Protein AF-A0A150SC14-F1 (afdb_monomer_lite)

InterPro domains:
  IPR006748 Aminoglycoside/hydroxyurea antibiotic resistance kinase [PF04655] (5-65)

Organism: Sorangium cellulosum (NCBI:txid56)

Secondary structure (DSSP, 8-state):
--TTTGGGGTHHHHH-TTS--SS-HHHHHHHHHHHHHHHT--HHHHHHHHHHHHHHHHHHHHHHT---HHHHHHHHHHHHHHT-

pLDDT: mean 92.5, std 9.58, range [48.72, 98.12]

Foldseek 3Di:
DPPPLLCVLQVVCVVPVVDDQSLDLVSVVVSLVVSCVVVVHDSLVNLVVNLVVLVVVCVVCVVVVHHSVRSVSNNVSSCVVNVD

Sequence (84 aa):
MRRRFANLFTNPDLADPTRPVATEPGRFARRLEIVAHAAGLERTRLLRWILAWTGLSAAWFLGDGDSPDIDLRVAELSAAELGC

Radius of gyration: 12.08 Å; chains: 1; bounding box: 30×28×31 Å

Structure (mmCIF, N/CA/C/O backbone):
data_AF-A0A150SC14-F1
#
_entry.id   AF-A0A150SC14-F1
#
loop_
_atom_site.group_PDB
_atom_site.id
_atom_site.type_symbol
_atom_site.label_atom_id
_atom_site.label_alt_id
_atom_site.label_comp_id
_atom_site.label_asym_id
_atom_site.label_entity_id
_atom_site.label_seq_id
_atom_site.pdbx_PDB_ins_code
_atom_site.Cartn_x
_atom_site.Cartn_y
_atom_site.Cartn_z
_atom_site.occupancy
_atom_site.B_iso_or_equiv
_atom_site.auth_seq_id
_atom_site.auth_comp_id
_atom_site.auth_asym_id
_atom_site.auth_atom_id
_atom_site.pdbx_PDB_model_num
ATOM 1 N N . MET A 1 1 ? 6.528 -6.129 14.206 1.00 48.72 1 MET A N 1
ATOM 2 C CA . MET A 1 1 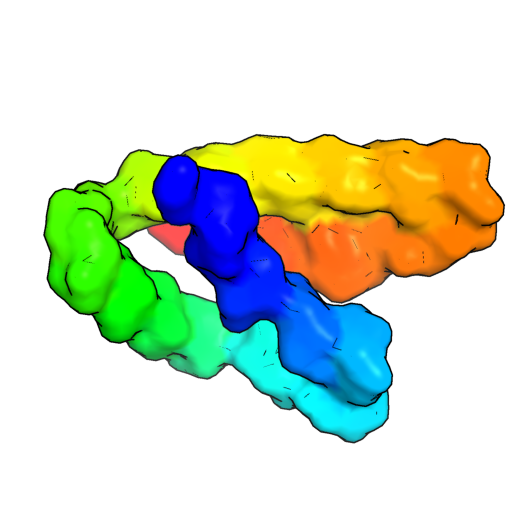? 5.112 -6.502 13.968 1.00 48.72 1 MET A CA 1
ATOM 3 C C . MET A 1 1 ? 4.397 -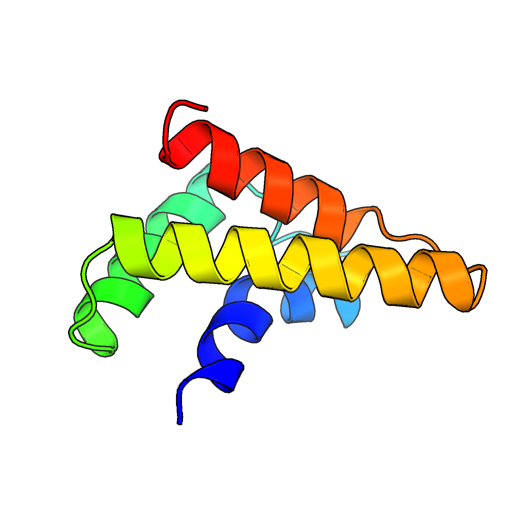5.687 12.870 1.00 48.72 1 MET A C 1
ATOM 5 O O . MET A 1 1 ? 3.445 -6.204 12.316 1.00 48.72 1 MET A O 1
ATOM 9 N N . ARG A 1 2 ? 4.837 -4.471 12.483 1.00 51.53 2 ARG A N 1
ATOM 10 C CA . ARG A 1 2 ? 4.065 -3.572 11.584 1.00 51.53 2 ARG A CA 1
ATOM 11 C C . ARG A 1 2 ? 4.175 -3.822 10.064 1.00 51.53 2 ARG A C 1
ATOM 13 O O . ARG A 1 2 ? 3.221 -3.537 9.358 1.00 51.53 2 ARG A O 1
ATOM 20 N N . ARG A 1 3 ? 5.278 -4.396 9.559 1.00 52.50 3 ARG A N 1
ATOM 21 C CA . ARG A 1 3 ? 5.495 -4.602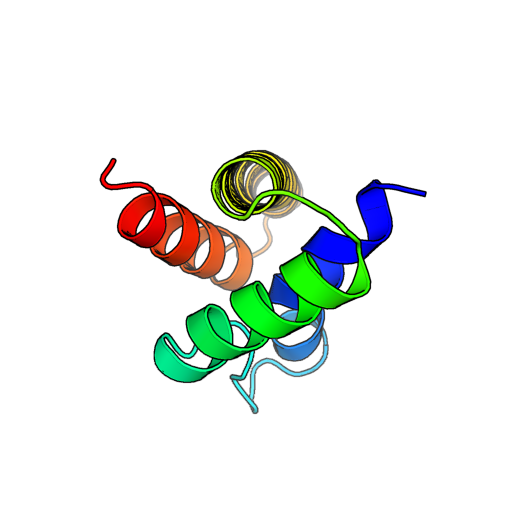 8.104 1.00 52.50 3 ARG A CA 1
ATOM 22 C C . ARG A 1 3 ? 4.529 -5.608 7.453 1.00 52.50 3 ARG A C 1
ATOM 24 O O . ARG A 1 3 ? 4.310 -5.545 6.257 1.00 52.50 3 ARG A O 1
ATOM 31 N N . ARG A 1 4 ? 3.936 -6.528 8.229 1.00 67.31 4 ARG A N 1
ATOM 32 C CA . ARG A 1 4 ? 3.116 -7.629 7.683 1.00 67.31 4 ARG A CA 1
ATOM 33 C C . ARG A 1 4 ? 1.765 -7.190 7.111 1.00 67.31 4 ARG A C 1
ATOM 35 O O . ARG A 1 4 ? 1.230 -7.913 6.283 1.00 67.31 4 ARG A O 1
ATOM 42 N N . PHE A 1 5 ? 1.205 -6.057 7.545 1.00 77.88 5 PHE A N 1
ATOM 43 C CA . PHE A 1 5 ? -0.147 -5.676 7.124 1.00 77.88 5 PHE A CA 1
ATOM 44 C C . PHE A 1 5 ? -0.207 -5.173 5.684 1.00 77.88 5 PHE A C 1
ATOM 46 O O . PHE A 1 5 ? -1.177 -5.479 5.006 1.00 77.88 5 PHE A O 1
ATOM 53 N N . ALA A 1 6 ? 0.821 -4.473 5.196 1.00 80.31 6 ALA A N 1
ATOM 54 C CA . ALA A 1 6 ? 0.825 -3.937 3.833 1.00 80.31 6 ALA A CA 1
ATOM 55 C C . ALA A 1 6 ? 0.807 -5.050 2.771 1.00 80.31 6 ALA A C 1
ATOM 57 O O . ALA A 1 6 ? 0.073 -4.954 1.795 1.00 80.31 6 ALA A O 1
ATOM 58 N N . ASN A 1 7 ? 1.490 -6.170 3.032 1.00 88.38 7 ASN A N 1
ATOM 59 C CA . ASN A 1 7 ? 1.474 -7.346 2.155 1.00 88.38 7 ASN A CA 1
ATOM 60 C C . ASN A 1 7 ? 0.070 -7.951 1.977 1.00 88.38 7 ASN A C 1
ATOM 62 O O . ASN A 1 7 ? -0.186 -8.608 0.975 1.00 88.38 7 ASN A O 1
ATOM 66 N N . LEU A 1 8 ? -0.869 -7.722 2.905 1.00 91.56 8 LEU A N 1
ATOM 67 C CA . LEU A 1 8 ? -2.264 -8.154 2.732 1.00 91.56 8 LEU A CA 1
ATOM 68 C C . LEU A 1 8 ? -2.984 -7.389 1.607 1.00 91.56 8 LEU A C 1
ATOM 70 O O . LEU A 1 8 ? -4.065 -7.806 1.191 1.00 91.56 8 LEU A O 1
ATOM 74 N N . PHE A 1 9 ? -2.405 -6.281 1.137 1.00 94.88 9 PHE A N 1
ATOM 75 C CA . PHE A 1 9 ? -2.964 -5.402 0.114 1.00 94.88 9 PHE A CA 1
ATOM 76 C C . PHE A 1 9 ? -2.279 -5.526 -1.248 1.00 94.88 9 PHE A C 1
ATOM 78 O O . PHE A 1 9 ? -2.788 -4.937 -2.188 1.00 94.88 9 PHE A O 1
ATOM 85 N N . THR A 1 10 ? -1.197 -6.298 -1.381 1.00 93.69 10 THR A N 1
ATOM 86 C CA . THR A 1 10 ? -0.496 -6.507 -2.665 1.00 93.69 10 THR A CA 1
ATOM 87 C C . THR A 1 10 ? -0.289 -7.988 -2.983 1.00 93.69 10 THR A C 1
ATOM 89 O O . THR A 1 10 ? -0.566 -8.423 -4.097 1.00 93.69 10 THR A O 1
ATOM 92 N N . ASN A 1 11 ? 0.120 -8.800 -1.998 1.00 93.06 11 ASN A N 1
ATOM 93 C CA . ASN A 1 11 ? 0.558 -10.180 -2.228 1.00 93.06 11 ASN A CA 1
ATOM 94 C C . ASN A 1 11 ? -0.454 -11.108 -2.912 1.00 93.06 11 ASN A C 1
ATOM 96 O O . ASN A 1 11 ? 0.012 -11.973 -3.645 1.00 93.06 11 ASN A O 1
ATOM 100 N N . PRO A 1 12 ? -1.782 -11.010 -2.694 1.00 91.56 12 PRO A N 1
ATOM 101 C CA . PRO A 1 12 ? -2.718 -11.859 -3.427 1.00 91.56 12 PRO A CA 1
ATOM 102 C C . PRO A 1 12 ? -2.568 -11.725 -4.947 1.00 91.56 12 PRO A C 1
ATOM 104 O O . PRO A 1 12 ? -2.514 -12.737 -5.636 1.00 91.56 12 PRO A O 1
ATOM 107 N N . ASP A 1 13 ? -2.413 -10.493 -5.434 1.00 92.62 13 ASP A N 1
ATOM 108 C CA . ASP A 1 13 ? -2.308 -10.200 -6.864 1.00 92.62 13 ASP A CA 1
ATOM 109 C C . ASP A 1 13 ? -0.862 -10.404 -7.349 1.00 92.62 13 ASP A C 1
ATOM 111 O O . ASP A 1 13 ? -0.657 -10.812 -8.484 1.00 92.62 13 ASP A O 1
ATOM 115 N N . LEU A 1 14 ? 0.149 -10.199 -6.488 1.00 90.69 14 LEU A N 1
ATOM 116 C CA . LEU A 1 14 ? 1.549 -10.522 -6.819 1.00 90.69 14 LEU A CA 1
ATOM 117 C C . LEU A 1 14 ? 1.785 -12.038 -6.941 1.00 90.69 14 LEU A C 1
ATOM 119 O O . LEU A 1 14 ? 2.633 -12.471 -7.714 1.00 90.69 14 LEU A O 1
ATOM 123 N N . ALA A 1 15 ? 1.068 -12.849 -6.158 1.00 90.62 15 ALA A N 1
ATOM 124 C CA . ALA A 1 15 ? 1.200 -14.304 -6.175 1.00 90.62 15 ALA A CA 1
ATOM 125 C C . ALA A 1 15 ? 0.468 -14.947 -7.363 1.00 90.62 15 ALA A C 1
ATOM 127 O O . ALA A 1 15 ? 0.952 -15.937 -7.908 1.00 90.62 15 ALA A O 1
ATOM 128 N N . ASP A 1 16 ? -0.691 -14.406 -7.746 1.00 90.12 16 ASP A N 1
ATOM 129 C CA . ASP A 1 16 ? -1.452 -14.833 -8.922 1.00 90.12 16 ASP A CA 1
ATOM 130 C C . ASP A 1 16 ? -2.142 -13.622 -9.584 1.00 90.12 16 ASP A C 1
ATOM 132 O O . ASP A 1 16 ? -3.289 -13.294 -9.253 1.00 90.12 16 ASP A O 1
ATOM 136 N N . PRO A 1 17 ? -1.476 -12.970 -10.557 1.00 82.69 17 PRO A N 1
ATOM 137 C CA . PRO A 1 17 ? -2.017 -11.797 -11.246 1.00 82.69 17 PRO A CA 1
ATOM 138 C C . PRO A 1 17 ? -3.308 -12.070 -12.028 1.00 82.69 17 PRO A C 1
ATOM 140 O O . PRO A 1 17 ? -4.022 -11.138 -12.391 1.00 82.69 17 PRO A O 1
ATOM 143 N N . THR A 1 18 ? -3.644 -13.339 -12.293 1.00 88.31 18 THR A N 1
ATOM 144 C CA . THR A 1 18 ? -4.859 -13.709 -13.040 1.00 88.31 18 THR A CA 1
ATOM 145 C C . THR A 1 18 ? -6.130 -13.639 -12.191 1.00 88.31 18 THR A C 1
ATOM 147 O O . THR A 1 18 ? -7.238 -13.785 -12.713 1.00 88.31 18 THR A O 1
ATOM 150 N N . ARG A 1 19 ? -5.994 -13.408 -10.877 1.00 87.38 19 ARG A N 1
ATOM 151 C CA . ARG A 1 19 ? -7.098 -13.369 -9.909 1.00 87.38 19 ARG A CA 1
ATOM 152 C C . ARG A 1 19 ? -7.049 -12.096 -9.057 1.00 87.38 19 ARG A C 1
ATOM 154 O O . ARG A 1 19 ? -6.843 -12.191 -7.845 1.00 87.38 19 ARG A O 1
ATOM 161 N N . PRO A 1 20 ? -7.278 -10.914 -9.655 1.00 87.38 20 PRO A N 1
ATOM 162 C CA . PRO A 1 20 ? -7.158 -9.653 -8.939 1.00 87.38 20 PRO A CA 1
ATOM 163 C C . PRO A 1 20 ? -8.187 -9.555 -7.806 1.00 87.38 20 PRO A C 1
ATOM 165 O O . PRO A 1 20 ? -9.400 -9.660 -8.000 1.00 87.38 20 PRO A O 1
ATOM 168 N N . VAL A 1 21 ? -7.691 -9.367 -6.586 1.00 92.81 21 VAL A N 1
ATOM 169 C CA . VAL A 1 21 ? -8.480 -9.163 -5.362 1.00 92.81 21 VAL A CA 1
ATOM 170 C C . VAL A 1 21 ? -7.900 -8.074 -4.461 1.00 92.81 21 VAL A C 1
ATOM 172 O O . VAL A 1 21 ? -8.589 -7.609 -3.543 1.00 92.81 21 VAL A O 1
ATOM 175 N N . ALA A 1 22 ? -6.635 -7.707 -4.643 1.00 93.69 22 ALA A N 1
ATOM 176 C CA . ALA A 1 22 ? -5.957 -6.655 -3.899 1.00 93.69 22 ALA A CA 1
ATOM 177 C C . ALA A 1 22 ? -6.249 -5.276 -4.511 1.00 93.69 22 ALA A C 1
ATOM 179 O O . ALA A 1 22 ? -6.536 -4.332 -3.775 1.00 93.69 22 ALA A O 1
ATOM 180 N N . THR A 1 23 ? -6.287 -5.219 -5.842 1.00 95.00 23 THR A N 1
ATOM 181 C CA . THR A 1 23 ? -6.513 -4.019 -6.669 1.00 95.00 23 THR A CA 1
ATOM 182 C C . THR A 1 23 ? -7.988 -3.667 -6.920 1.00 95.00 23 THR A C 1
ATOM 184 O O . THR A 1 23 ? -8.295 -2.595 -7.446 1.00 95.00 23 THR A O 1
ATOM 187 N N . GLU A 1 24 ? -8.916 -4.531 -6.507 1.00 96.19 24 GLU A N 1
ATOM 188 C CA . GLU A 1 24 ? -10.362 -4.305 -6.607 1.00 96.19 24 GLU A CA 1
ATOM 189 C C . GLU A 1 24 ? -10.840 -3.274 -5.562 1.00 96.19 24 GLU A C 1
ATOM 191 O O . GLU A 1 24 ? -10.802 -3.584 -4.364 1.00 96.19 24 GLU A O 1
ATOM 196 N N . PRO A 1 25 ? -11.353 -2.084 -5.950 1.00 95.25 25 PRO A N 1
ATOM 197 C CA . PRO A 1 25 ? -11.608 -0.977 -5.017 1.00 95.25 25 PRO A CA 1
ATOM 198 C C . PRO A 1 25 ? -12.517 -1.346 -3.837 1.00 95.25 25 PRO A C 1
ATOM 200 O O . PRO A 1 25 ? -12.184 -1.104 -2.677 1.00 95.25 25 PRO A O 1
ATOM 203 N N . GLY A 1 26 ? -13.646 -2.012 -4.106 1.00 94.81 26 GLY A N 1
ATOM 204 C CA . GLY A 1 26 ? -14.582 -2.418 -3.053 1.00 94.81 26 GLY A CA 1
ATOM 205 C C . GLY A 1 26 ? -13.991 -3.457 -2.092 1.00 94.81 26 GLY A C 1
ATOM 206 O O . GLY A 1 26 ? -14.270 -3.437 -0.891 1.00 94.81 26 GLY A O 1
ATOM 207 N N . ARG A 1 27 ? -13.126 -4.349 -2.596 1.00 95.75 27 ARG A N 1
ATOM 208 C CA . ARG A 1 27 ? -12.416 -5.334 -1.764 1.00 95.75 27 ARG A CA 1
ATOM 209 C C . ARG A 1 27 ? -11.302 -4.680 -0.960 1.00 95.75 27 ARG A C 1
ATOM 211 O O . ARG A 1 27 ? -11.126 -5.042 0.201 1.00 95.75 27 ARG A O 1
ATOM 218 N N . PHE A 1 28 ? -10.588 -3.724 -1.548 1.00 97.12 28 PHE A N 1
ATOM 219 C CA . PHE A 1 28 ? -9.576 -2.923 -0.872 1.00 97.12 28 PHE A CA 1
ATOM 220 C C . PHE A 1 28 ? -10.179 -2.183 0.326 1.00 97.12 28 PHE A C 1
ATOM 222 O O . PHE A 1 28 ? -9.739 -2.411 1.453 1.00 97.12 28 PHE A O 1
ATOM 229 N N . ALA A 1 29 ? -11.246 -1.407 0.109 1.00 96.38 29 ALA A N 1
ATOM 230 C CA . ALA A 1 29 ? -11.927 -0.659 1.165 1.00 96.38 29 ALA A CA 1
ATOM 231 C C . ALA A 1 29 ? -12.453 -1.587 2.272 1.00 96.38 29 ALA A C 1
ATOM 233 O O . ALA A 1 29 ? -12.209 -1.367 3.458 1.00 96.38 29 ALA A O 1
ATOM 234 N N . ARG A 1 30 ? -13.100 -2.706 1.911 1.00 96.81 30 ARG A N 1
ATOM 235 C CA . ARG A 1 30 ? -13.581 -3.671 2.912 1.00 96.81 30 ARG A CA 1
ATOM 236 C C . ARG A 1 30 ? -12.440 -4.311 3.708 1.00 96.81 30 ARG A C 1
ATOM 238 O O . ARG A 1 30 ? -12.575 -4.501 4.917 1.00 96.81 30 ARG A O 1
ATOM 245 N N . ARG A 1 31 ? -11.332 -4.666 3.051 1.00 96.25 31 ARG A N 1
ATOM 246 C CA . ARG A 1 31 ? -10.146 -5.241 3.704 1.00 96.25 31 ARG A CA 1
ATOM 247 C C . ARG A 1 31 ? -9.493 -4.230 4.640 1.00 96.25 31 ARG A C 1
ATOM 249 O O . ARG A 1 31 ? -9.087 -4.621 5.730 1.00 96.25 31 ARG A O 1
ATOM 256 N N . LEU A 1 32 ? -9.429 -2.961 4.242 1.00 96.81 32 LEU A N 1
ATOM 257 C CA . LEU A 1 32 ? -8.903 -1.876 5.062 1.00 96.81 32 LEU A CA 1
ATOM 258 C C . LEU A 1 32 ? -9.627 -1.799 6.407 1.00 96.81 32 LEU A C 1
ATOM 260 O O . LEU A 1 32 ? -8.962 -1.844 7.438 1.00 96.81 32 LEU A O 1
ATOM 264 N N . GLU A 1 33 ? -10.961 -1.783 6.400 1.00 96.69 33 GLU A N 1
ATOM 265 C CA . GLU A 1 33 ? -11.766 -1.750 7.629 1.00 96.69 33 GLU A CA 1
ATOM 266 C C . GLU A 1 33 ? -11.500 -2.964 8.531 1.00 96.69 33 GLU A C 1
ATOM 268 O O . GLU A 1 33 ? -11.267 -2.825 9.733 1.00 96.69 33 GLU A O 1
ATOM 273 N N . ILE A 1 34 ? -11.474 -4.167 7.947 1.00 96.69 34 ILE A N 1
ATOM 274 C CA . ILE A 1 34 ? -11.226 -5.411 8.690 1.00 96.69 34 ILE A CA 1
ATOM 275 C C . ILE A 1 34 ? -9.832 -5.395 9.326 1.00 96.69 34 ILE A C 1
ATOM 2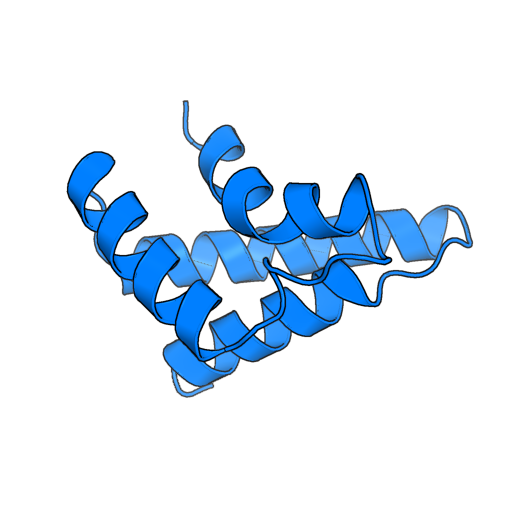77 O O . ILE A 1 34 ? -9.686 -5.713 10.506 1.00 96.69 34 ILE A O 1
ATOM 281 N N . VAL A 1 35 ? -8.803 -5.035 8.555 1.00 95.38 35 VAL A N 1
ATOM 282 C CA . VAL A 1 35 ? -7.411 -5.038 9.021 1.00 95.38 35 VAL A CA 1
ATOM 283 C C . VAL A 1 35 ? -7.178 -3.931 10.045 1.00 95.38 35 VAL A C 1
ATOM 285 O O . VAL A 1 35 ? -6.527 -4.190 11.054 1.00 95.38 35 VAL A O 1
ATOM 288 N N . ALA A 1 36 ? -7.724 -2.730 9.836 1.00 95.50 36 ALA A N 1
ATOM 289 C CA . ALA A 1 36 ? -7.635 -1.629 10.792 1.00 95.50 36 ALA A CA 1
ATOM 290 C C . ALA A 1 36 ? -8.247 -2.025 12.143 1.00 95.50 36 ALA A C 1
ATOM 292 O O . ALA A 1 36 ? -7.588 -1.903 13.178 1.00 95.50 36 ALA A O 1
ATOM 293 N N . HIS A 1 37 ? -9.457 -2.594 12.118 1.00 96.25 37 HIS A N 1
ATOM 294 C CA . HIS A 1 37 ? -10.140 -3.071 13.315 1.00 96.25 37 HIS A CA 1
ATOM 295 C C . HIS A 1 37 ? -9.359 -4.189 14.019 1.00 96.25 37 HIS A C 1
ATOM 297 O O . HIS A 1 37 ? -9.048 -4.073 15.203 1.00 96.25 37 HIS A O 1
ATOM 303 N N . ALA A 1 38 ? -8.974 -5.242 13.290 1.00 95.50 38 ALA A N 1
ATOM 304 C CA . ALA A 1 38 ? -8.257 -6.385 13.857 1.00 95.50 38 ALA A CA 1
ATOM 305 C C . ALA A 1 38 ? -6.869 -6.014 14.407 1.00 95.50 38 ALA A C 1
ATOM 307 O O . ALA A 1 38 ? -6.398 -6.617 15.369 1.00 95.50 38 ALA A O 1
ATOM 308 N N . ALA A 1 39 ? -6.204 -5.024 13.805 1.00 90.88 39 ALA A N 1
ATOM 309 C CA . ALA A 1 39 ? -4.901 -4.541 14.249 1.00 90.88 39 ALA A CA 1
ATOM 310 C C . ALA A 1 39 ? -4.982 -3.474 15.356 1.00 90.88 39 ALA A C 1
ATOM 312 O O . ALA A 1 39 ? -3.937 -3.080 15.878 1.00 90.88 39 ALA A O 1
ATOM 313 N N . GLY A 1 40 ? -6.180 -2.974 15.688 1.00 95.31 40 GLY A N 1
ATOM 314 C CA . GLY A 1 40 ? -6.358 -1.838 16.598 1.00 95.31 40 GLY A CA 1
ATOM 315 C C . GLY A 1 40 ? -5.673 -0.563 16.092 1.00 95.31 40 GLY A C 1
ATOM 316 O O . GLY A 1 40 ? -5.110 0.199 16.879 1.00 95.31 40 GLY A O 1
ATOM 317 N N . LEU A 1 41 ? -5.641 -0.363 14.771 1.00 94.50 41 LEU A N 1
ATOM 318 C CA . LEU A 1 41 ? -4.995 0.777 14.126 1.00 94.50 41 LEU A CA 1
ATOM 319 C C . LEU A 1 41 ? -6.035 1.751 13.587 1.00 94.50 41 LEU A C 1
ATOM 321 O O . LEU A 1 41 ? -7.064 1.359 13.049 1.00 94.50 41 LEU A O 1
ATOM 325 N N . GLU A 1 42 ? -5.719 3.038 13.679 1.00 95.81 42 GLU A N 1
ATOM 326 C CA . GLU A 1 42 ? -6.501 4.072 13.013 1.00 95.81 42 GLU A CA 1
ATOM 327 C C . GLU A 1 42 ? -6.351 3.938 11.483 1.00 95.81 42 GLU A C 1
ATOM 329 O O . GLU A 1 42 ? -5.257 3.670 10.968 1.00 95.81 42 GLU A O 1
ATOM 334 N N . ARG A 1 43 ? -7.471 4.092 10.767 1.00 95.56 43 ARG A N 1
ATOM 335 C CA . ARG A 1 43 ? -7.596 3.869 9.320 1.00 95.56 43 ARG A CA 1
ATOM 336 C C . ARG A 1 43 ? -6.614 4.718 8.511 1.00 95.56 43 ARG A C 1
ATO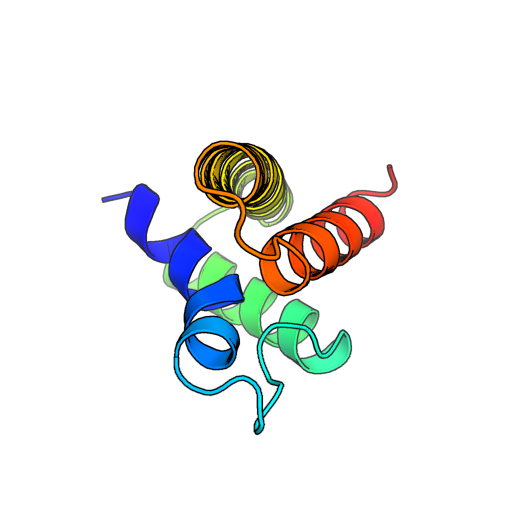M 338 O O . ARG A 1 43 ? -5.887 4.184 7.676 1.00 95.56 43 ARG A O 1
ATOM 345 N N . THR A 1 44 ? -6.548 6.020 8.774 1.00 96.19 44 THR A N 1
ATOM 346 C CA . THR A 1 44 ? -5.656 6.979 8.097 1.00 96.19 44 THR A CA 1
ATOM 347 C C . THR A 1 44 ? -4.190 6.605 8.294 1.00 96.19 44 THR A C 1
ATOM 349 O O . THR A 1 44 ? -3.388 6.664 7.360 1.00 96.19 44 THR A O 1
ATOM 352 N N . ARG A 1 45 ? -3.813 6.171 9.499 1.00 95.25 45 ARG A N 1
ATOM 353 C CA . ARG A 1 45 ? -2.459 5.693 9.791 1.00 95.25 45 ARG A CA 1
ATOM 354 C C . ARG A 1 45 ? -2.116 4.441 8.988 1.00 95.25 45 ARG A C 1
ATOM 356 O O . ARG A 1 45 ? -1.005 4.361 8.468 1.00 95.25 45 ARG A O 1
ATOM 363 N N . LEU A 1 46 ? -3.040 3.484 8.893 1.00 95.88 46 LEU A N 1
ATOM 364 C CA . LEU A 1 46 ? -2.845 2.278 8.089 1.00 95.88 46 LEU A CA 1
ATOM 365 C C . LEU A 1 46 ? -2.716 2.625 6.598 1.00 95.88 46 LEU A C 1
ATOM 367 O O . LEU A 1 46 ? -1.765 2.176 5.967 1.00 95.88 46 LEU A O 1
ATOM 371 N N . LEU A 1 47 ? -3.586 3.486 6.070 1.00 96.81 47 LEU A N 1
ATOM 372 C CA . LEU A 1 47 ? -3.525 3.968 4.685 1.00 96.81 47 LEU A CA 1
ATOM 373 C C . LEU A 1 47 ? -2.189 4.634 4.347 1.00 96.81 47 LEU A C 1
ATOM 375 O O . LEU A 1 47 ? -1.570 4.293 3.345 1.00 96.81 47 LEU A O 1
ATOM 379 N N . ARG A 1 48 ? -1.693 5.531 5.208 1.00 96.25 48 ARG A N 1
ATOM 380 C CA . ARG A 1 48 ? -0.381 6.176 5.015 1.00 96.25 48 ARG A CA 1
ATOM 381 C C . ARG A 1 48 ? 0.763 5.167 4.986 1.00 96.25 48 ARG A C 1
ATOM 383 O O . ARG A 1 48 ? 1.730 5.358 4.255 1.00 96.25 48 ARG A O 1
ATOM 390 N N . TRP A 1 49 ? 0.674 4.103 5.781 1.00 95.69 49 TRP A N 1
ATOM 391 C CA . TRP A 1 49 ? 1.660 3.025 5.740 1.00 95.69 49 TRP A CA 1
ATOM 392 C C . TRP A 1 49 ? 1.558 2.180 4.478 1.00 95.69 49 TRP A C 1
ATOM 394 O O . TRP A 1 49 ? 2.604 1.838 3.937 1.00 95.69 49 TRP A O 1
ATOM 404 N N . ILE A 1 50 ? 0.346 1.860 4.013 1.00 96.31 50 ILE A N 1
ATOM 405 C CA . ILE A 1 50 ? 0.149 1.144 2.746 1.00 96.31 50 ILE A CA 1
ATOM 406 C C . ILE A 1 50 ? 0.741 1.976 1.608 1.00 96.31 50 ILE A C 1
ATOM 408 O O . ILE A 1 50 ? 1.614 1.472 0.917 1.00 96.31 50 ILE A O 1
ATOM 412 N N . LEU A 1 51 ? 0.376 3.258 1.502 1.00 97.06 51 LEU A N 1
ATOM 413 C CA . LEU A 1 51 ? 0.878 4.175 0.474 1.00 97.06 51 LEU A CA 1
ATOM 414 C C . LEU A 1 51 ? 2.411 4.290 0.472 1.00 97.06 51 LEU A C 1
ATOM 416 O O . LEU A 1 51 ? 3.049 4.183 -0.571 1.00 97.06 51 LEU A O 1
ATOM 420 N N . ALA A 1 52 ? 3.022 4.493 1.643 1.00 95.88 52 ALA A N 1
ATOM 421 C CA . ALA A 1 52 ? 4.477 4.584 1.741 1.00 95.88 52 ALA A CA 1
ATOM 422 C C . ALA A 1 52 ? 5.167 3.259 1.376 1.00 95.88 52 ALA A C 1
ATOM 424 O O . ALA A 1 52 ? 6.231 3.262 0.758 1.00 95.88 52 ALA A O 1
ATOM 425 N N . TRP A 1 53 ? 4.577 2.125 1.765 1.00 95.50 53 TRP A N 1
ATOM 426 C CA . TRP A 1 53 ? 5.121 0.806 1.459 1.00 95.50 53 TRP A CA 1
ATOM 427 C C . TRP A 1 53 ? 5.007 0.467 -0.024 1.00 95.50 53 TRP A C 1
ATOM 429 O O . TRP A 1 53 ? 5.992 0.021 -0.601 1.00 95.50 53 TRP A O 1
ATOM 439 N N . THR A 1 54 ? 3.852 0.697 -0.646 1.00 96.38 54 THR A N 1
ATOM 440 C CA . THR A 1 54 ? 3.660 0.422 -2.073 1.00 96.38 54 THR A CA 1
ATOM 441 C C . THR A 1 54 ? 4.524 1.329 -2.938 1.00 96.38 54 THR A C 1
ATOM 443 O O . THR A 1 54 ? 5.080 0.861 -3.922 1.00 96.38 54 THR A O 1
ATOM 446 N N . GLY A 1 55 ? 4.749 2.584 -2.534 1.00 96.50 55 GLY A N 1
ATOM 447 C CA . GLY A 1 55 ? 5.725 3.455 -3.195 1.00 96.50 55 GLY A CA 1
ATOM 448 C C . GLY A 1 55 ? 7.163 2.917 -3.129 1.00 96.50 55 GLY A C 1
ATOM 449 O O . GLY A 1 55 ? 7.875 2.937 -4.130 1.00 96.50 55 GLY A O 1
ATOM 450 N N . LEU A 1 56 ? 7.590 2.391 -1.974 1.00 96.31 56 LEU A N 1
ATOM 451 C CA . LEU A 1 56 ? 8.911 1.763 -1.828 1.00 96.31 56 LEU A CA 1
ATOM 452 C C . LEU A 1 56 ? 9.019 0.460 -2.630 1.00 96.31 56 LEU A C 1
ATOM 454 O O . LEU A 1 56 ? 10.027 0.227 -3.288 1.00 96.31 56 LEU A O 1
ATOM 458 N N . SER A 1 57 ? 7.985 -0.375 -2.566 1.00 95.31 57 SER A N 1
ATOM 459 C CA . SER A 1 57 ? 7.910 -1.649 -3.276 1.00 95.31 57 SER A CA 1
ATOM 460 C C . SER A 1 57 ? 7.960 -1.432 -4.791 1.00 95.31 57 SER A C 1
ATOM 462 O O . SER A 1 57 ? 8.818 -2.005 -5.456 1.00 95.31 57 SER A O 1
ATOM 464 N N . ALA A 1 58 ? 7.171 -0.491 -5.322 1.00 96.88 58 ALA A N 1
ATOM 465 C CA . ALA A 1 58 ? 7.229 -0.085 -6.726 1.00 96.88 58 ALA A CA 1
ATOM 466 C C . ALA A 1 58 ? 8.635 0.367 -7.156 1.00 96.88 58 ALA A C 1
ATOM 468 O O . ALA A 1 58 ? 9.087 0.017 -8.244 1.00 96.88 58 ALA A O 1
ATOM 469 N N . ALA A 1 59 ? 9.354 1.112 -6.306 1.00 97.81 59 ALA A N 1
ATOM 470 C CA . ALA A 1 59 ? 10.722 1.534 -6.607 1.00 97.81 59 ALA A CA 1
ATOM 471 C C . ALA A 1 59 ? 11.703 0.353 -6.718 1.00 97.81 59 ALA A C 1
ATOM 473 O O . ALA A 1 59 ? 12.636 0.423 -7.516 1.00 97.81 59 ALA A O 1
ATOM 474 N N . TRP A 1 60 ? 11.497 -0.727 -5.957 1.00 96.00 60 TRP A N 1
ATOM 475 C CA . TRP A 1 60 ? 12.284 -1.955 -6.103 1.00 96.00 60 TRP A CA 1
ATOM 476 C C . TRP A 1 60 ? 11.962 -2.693 -7.401 1.00 96.00 60 TRP A C 1
ATOM 478 O O . TRP A 1 60 ? 12.894 -2.982 -8.142 1.00 96.00 60 TRP A O 1
ATOM 488 N N . PHE A 1 61 ? 10.679 -2.895 -7.725 1.00 95.50 61 PHE A N 1
ATOM 489 C CA . PHE A 1 61 ? 10.269 -3.501 -9.003 1.00 95.50 61 PHE A CA 1
ATOM 490 C C . PHE A 1 61 ? 10.879 -2.756 -10.199 1.00 95.50 61 PHE A C 1
ATOM 492 O O . PHE A 1 61 ? 11.515 -3.364 -11.054 1.00 95.50 61 PHE A O 1
ATOM 499 N N . LEU A 1 62 ? 10.789 -1.422 -10.203 1.00 97.12 62 LEU A N 1
ATOM 500 C CA . LEU A 1 62 ? 11.409 -0.590 -11.238 1.00 97.12 62 LEU A CA 1
ATOM 501 C C . LEU A 1 62 ? 12.938 -0.731 -11.287 1.00 97.12 62 LEU A C 1
ATOM 503 O O . LEU A 1 62 ? 13.516 -0.700 -12.371 1.00 97.12 62 LEU A O 1
ATOM 507 N N . GLY A 1 63 ? 13.594 -0.862 -10.131 1.00 97.12 63 GLY A N 1
ATOM 508 C CA . GLY A 1 63 ? 15.043 -1.058 -10.038 1.00 97.12 63 GLY A CA 1
ATOM 509 C C . GLY A 1 63 ? 15.510 -2.407 -10.586 1.00 97.12 63 GLY A C 1
ATOM 510 O O . GLY A 1 63 ? 16.584 -2.476 -11.182 1.00 97.12 63 GLY A O 1
ATOM 511 N N . ASP A 1 64 ? 14.683 -3.440 -10.436 1.00 96.75 64 ASP A N 1
ATOM 512 C CA . ASP A 1 64 ? 14.938 -4.792 -10.940 1.00 96.75 64 ASP A CA 1
ATOM 513 C C . ASP A 1 64 ? 14.488 -4.973 -12.409 1.00 96.75 64 ASP A C 1
ATOM 515 O O . ASP A 1 64 ? 14.797 -5.986 -13.036 1.00 96.75 64 ASP A O 1
ATOM 519 N N . GLY A 1 65 ? 13.824 -3.968 -12.997 1.00 96.81 65 GLY A N 1
ATOM 520 C CA . GLY A 1 65 ? 13.309 -4.000 -14.371 1.00 96.81 65 GLY A CA 1
ATOM 521 C C . GLY A 1 65 ? 11.963 -4.718 -14.525 1.00 96.81 65 GLY A C 1
ATOM 522 O O . GLY A 1 65 ? 11.535 -4.971 -15.652 1.00 96.81 65 GLY A O 1
ATOM 523 N N . ASP A 1 66 ? 11.298 -5.019 -13.411 1.00 95.62 66 ASP A N 1
ATOM 524 C CA . ASP A 1 66 ? 9.994 -5.672 -13.354 1.00 95.62 66 ASP A CA 1
ATOM 525 C C . ASP A 1 66 ? 8.837 -4.651 -13.330 1.00 95.62 66 ASP A C 1
ATOM 527 O O . ASP A 1 66 ? 9.018 -3.454 -13.085 1.00 95.62 66 ASP A O 1
ATOM 531 N N . SER A 1 67 ? 7.609 -5.123 -13.579 1.00 95.44 67 SER A N 1
ATOM 532 C CA . SER A 1 67 ? 6.415 -4.265 -13.550 1.00 95.44 67 SER A CA 1
ATOM 533 C C . SER A 1 67 ? 5.962 -3.946 -12.112 1.00 95.44 67 SER A C 1
ATOM 535 O O . SER A 1 67 ? 5.714 -4.877 -11.342 1.00 95.44 67 SER A O 1
ATOM 537 N N . PRO A 1 68 ? 5.755 -2.660 -11.756 1.00 96.62 68 PRO A N 1
ATOM 538 C CA . PRO A 1 68 ? 5.207 -2.244 -10.465 1.00 96.62 68 PRO A CA 1
ATOM 539 C C . PRO A 1 68 ? 3.671 -2.067 -10.468 1.00 96.62 68 PRO A C 1
ATOM 541 O O . PRO A 1 68 ? 3.138 -1.414 -9.570 1.00 96.62 68 PRO A O 1
ATOM 544 N N . ASP A 1 69 ? 2.945 -2.572 -11.475 1.00 96.12 69 ASP A N 1
ATOM 545 C CA . ASP A 1 69 ? 1.530 -2.219 -11.717 1.00 96.12 69 ASP A CA 1
ATOM 546 C C . ASP A 1 69 ? 0.617 -2.451 -10.503 1.00 96.12 69 ASP A C 1
ATOM 548 O O . ASP A 1 69 ? -0.237 -1.621 -10.185 1.00 96.12 69 ASP A O 1
ATOM 552 N N . ILE A 1 70 ? 0.810 -3.563 -9.788 1.00 96.00 70 ILE A N 1
ATOM 553 C CA . ILE A 1 70 ? 0.008 -3.900 -8.604 1.00 96.00 70 ILE A CA 1
ATOM 554 C C . ILE A 1 70 ? 0.289 -2.912 -7.470 1.00 96.00 70 ILE A C 1
ATOM 556 O O . ILE A 1 70 ? -0.645 -2.386 -6.860 1.00 96.00 70 ILE A O 1
ATOM 560 N N . ASP A 1 71 ? 1.560 -2.627 -7.195 1.00 96.12 71 ASP A N 1
ATOM 561 C CA . ASP A 1 71 ? 1.969 -1.692 -6.151 1.00 96.12 71 ASP A CA 1
ATOM 562 C C . ASP A 1 71 ? 1.460 -0.278 -6.433 1.00 96.12 71 ASP A C 1
ATOM 564 O O . ASP A 1 71 ? 0.870 0.351 -5.550 1.00 96.12 71 ASP A O 1
ATOM 568 N N . LEU A 1 72 ? 1.605 0.200 -7.671 1.00 97.50 72 LEU A N 1
ATOM 569 C CA . LEU A 1 72 ? 1.087 1.503 -8.085 1.00 97.50 72 LEU A CA 1
ATOM 570 C C . LEU A 1 72 ? -0.433 1.560 -7.961 1.00 97.50 72 LEU A C 1
ATOM 572 O O . LEU A 1 72 ? -0.966 2.507 -7.383 1.00 97.50 72 LEU A O 1
ATOM 576 N N . ARG A 1 73 ? -1.141 0.514 -8.392 1.00 97.50 73 ARG A N 1
ATOM 577 C CA . ARG A 1 73 ? -2.599 0.476 -8.284 1.00 97.50 73 ARG A CA 1
ATOM 578 C C . ARG A 1 73 ? -3.080 0.517 -6.833 1.00 97.50 73 ARG A C 1
ATOM 580 O O . ARG A 1 73 ? -4.056 1.193 -6.511 1.00 97.50 73 ARG A O 1
ATOM 587 N N . VAL A 1 74 ? -2.395 -0.175 -5.928 1.00 97.38 74 VAL A N 1
ATOM 588 C CA . VAL A 1 74 ? -2.717 -0.156 -4.492 1.00 97.38 74 VAL A CA 1
ATOM 589 C C . VAL A 1 74 ? -2.331 1.186 -3.853 1.00 97.38 74 VAL A C 1
ATOM 591 O O . VAL A 1 74 ? -3.033 1.664 -2.954 1.00 97.38 74 VAL A O 1
ATOM 594 N N . ALA A 1 75 ? -1.265 1.836 -4.332 1.00 97.56 75 ALA A N 1
ATOM 595 C CA . ALA A 1 75 ? -0.902 3.197 -3.940 1.00 97.56 75 ALA A CA 1
ATOM 596 C C . ALA A 1 75 ? -2.007 4.202 -4.308 1.00 97.56 75 ALA A C 1
ATOM 598 O O . ALA A 1 75 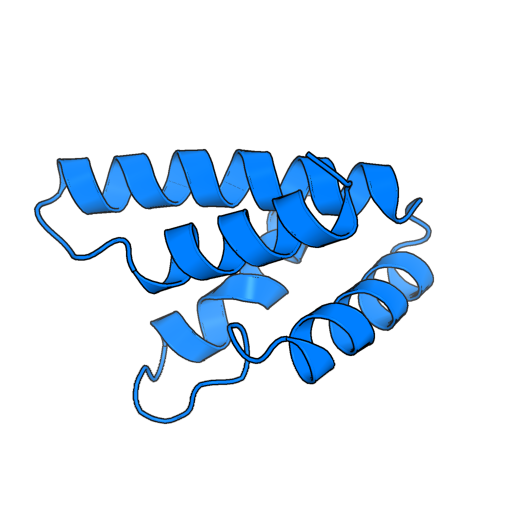? -2.425 4.981 -3.453 1.00 97.56 75 ALA A O 1
ATOM 599 N N . GLU A 1 76 ? -2.541 4.134 -5.530 1.00 98.12 76 GLU A N 1
ATOM 600 C CA . GLU A 1 76 ? -3.650 4.982 -5.992 1.00 98.12 76 GLU A CA 1
ATOM 601 C C . GLU A 1 76 ? -4.907 4.813 -5.138 1.00 98.12 76 GLU A C 1
ATOM 603 O O . GLU A 1 76 ? -5.505 5.799 -4.713 1.00 98.12 76 GLU A O 1
ATOM 608 N N . LEU A 1 77 ? -5.298 3.568 -4.846 1.00 98.12 77 LEU A N 1
ATOM 609 C CA . LEU A 1 77 ? -6.439 3.292 -3.968 1.00 98.12 77 LEU A CA 1
ATOM 610 C C . LEU A 1 77 ? -6.222 3.886 -2.575 1.00 98.12 77 LEU A C 1
ATOM 612 O O . LEU A 1 77 ? -7.132 4.473 -1.995 1.00 98.12 77 LEU A O 1
ATOM 616 N N . SER A 1 78 ? -5.001 3.775 -2.055 1.00 97.62 78 SER A N 1
ATOM 617 C CA . SER A 1 78 ? -4.654 4.337 -0.752 1.00 97.62 78 SER A CA 1
ATOM 618 C C . SER A 1 78 ? -4.711 5.866 -0.751 1.00 97.62 78 SER A C 1
ATOM 620 O O . SER A 1 78 ? -5.206 6.448 0.212 1.00 97.62 78 SER A O 1
ATOM 622 N N . ALA A 1 79 ? -4.230 6.514 -1.815 1.00 97.75 79 ALA A N 1
ATOM 623 C CA . ALA A 1 79 ? -4.281 7.965 -1.974 1.00 97.75 79 ALA A CA 1
ATOM 624 C C . ALA A 1 79 ? -5.727 8.474 -2.105 1.00 97.75 79 ALA A C 1
ATOM 626 O O . ALA A 1 79 ? -6.122 9.394 -1.389 1.00 97.75 79 ALA A O 1
ATOM 627 N N . ALA A 1 80 ? -6.552 7.797 -2.909 1.00 97.56 80 ALA A N 1
ATOM 628 C CA . ALA A 1 80 ? -7.967 8.125 -3.063 1.00 97.56 80 ALA A CA 1
ATOM 629 C C . ALA A 1 80 ? -8.730 8.054 -1.725 1.00 97.56 80 ALA A C 1
ATOM 631 O O . ALA A 1 80 ? -9.486 8.962 -1.388 1.00 97.56 80 ALA A O 1
ATOM 632 N N . GLU A 1 81 ? -8.483 7.021 -0.914 1.00 96.50 81 GLU A N 1
ATOM 633 C CA . GLU A 1 81 ? -9.092 6.851 0.417 1.00 96.50 81 GLU A CA 1
ATOM 634 C C . GLU A 1 81 ? -8.581 7.860 1.469 1.00 96.50 81 GLU A C 1
ATOM 636 O O . GLU A 1 81 ? -9.227 8.053 2.509 1.00 96.50 81 GLU A O 1
ATOM 641 N N . LEU A 1 82 ? -7.420 8.481 1.222 1.00 96.69 82 LEU A N 1
ATOM 642 C CA . LEU A 1 82 ? -6.847 9.579 2.012 1.00 96.69 82 LEU A CA 1
ATOM 643 C C . LEU A 1 82 ? -7.318 10.965 1.543 1.00 96.69 82 LEU A C 1
ATOM 645 O O . LEU A 1 82 ? -7.163 11.927 2.297 1.00 96.69 82 LEU A O 1
ATOM 649 N N . GLY A 1 83 ? -7.890 11.067 0.340 1.00 93.50 83 GLY A N 1
ATOM 650 C CA . GLY A 1 83 ? -8.294 12.332 -0.274 1.00 93.50 83 GLY A CA 1
ATOM 651 C C . GLY A 1 83 ? -7.123 13.173 -0.792 1.00 93.50 83 GLY A C 1
ATOM 652 O O . GLY A 1 83 ? -7.208 14.401 -0.750 1.00 93.50 83 GLY A O 1
ATOM 653 N N . CYS A 1 84 ? -6.033 12.534 -1.222 1.00 72.94 84 CYS A N 1
ATOM 654 C CA . CYS A 1 84 ? -4.869 13.185 -1.830 1.00 72.94 84 CYS A CA 1
ATOM 655 C C . CYS A 1 84 ? -4.690 12.825 -3.304 1.00 72.94 84 CYS A C 1
ATOM 657 O O . CYS A 1 84 ? -5.168 11.744 -3.713 1.00 72.94 84 CYS A O 1
#